Protein AF-A0A1C8EI19-F1 (afdb_monomer_lite)

pLDDT: mean 89.77, std 12.38, range [52.09, 98.44]

Secondary structure (DSSP, 8-state):
-HHHHHHHHHHHHHHHHHHHHTTTTTT-SSPPPTTGGGTT---------SS--EESTT--EE--GGGHHHHHHHHHHHHHHHHHH-HHHHHHHHHHHHHHHHHHHHHHHHHHHHHHHHHHS--S-TTS---

Organism: NCBI:txid996

Structure (mmCIF, N/CA/C/O backbone):
data_AF-A0A1C8EI19-F1
#
_entry.id   AF-A0A1C8EI19-F1
#
loop_
_atom_site.group_PDB
_atom_site.id
_atom_site.type_symbol
_atom_site.label_atom_id
_atom_site.label_alt_id
_atom_site.label_comp_id
_atom_site.label_asym_id
_atom_site.label_entity_id
_atom_site.label_seq_id
_atom_site.pdbx_PDB_ins_code
_atom_site.Cartn_x
_atom_site.Cartn_y
_atom_site.Cartn_z
_atom_site.occupancy
_atom_site.B_iso_or_equiv
_atom_site.auth_seq_id
_atom_site.auth_comp_id
_atom_sit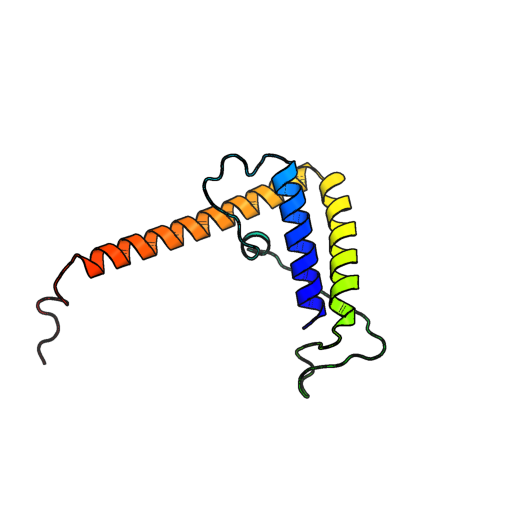e.auth_asym_id
_atom_site.auth_atom_id
_atom_site.pdbx_PDB_model_num
ATOM 1 N N . GLY A 1 1 ? 9.934 -9.132 -7.045 1.00 94.31 1 GLY A N 1
ATOM 2 C CA . GLY A 1 1 ? 11.183 -8.455 -7.453 1.00 94.31 1 GLY A CA 1
ATOM 3 C C . GLY A 1 1 ? 11.165 -7.007 -7.032 1.00 94.31 1 GLY A C 1
ATOM 4 O O . GLY A 1 1 ? 10.268 -6.611 -6.294 1.00 94.31 1 GLY A O 1
ATOM 5 N N . THR A 1 2 ? 12.130 -6.230 -7.502 1.00 97.25 2 THR A N 1
ATOM 6 C CA . THR A 1 2 ? 12.322 -4.814 -7.145 1.00 97.25 2 THR A CA 1
ATOM 7 C C . THR A 1 2 ? 11.106 -3.932 -7.453 1.00 97.25 2 THR A C 1
ATOM 9 O O . THR A 1 2 ? 10.716 -3.121 -6.621 1.00 97.25 2 THR A O 1
ATOM 12 N N . HIS A 1 3 ? 10.402 -4.171 -8.562 1.00 96.75 3 HIS A N 1
ATOM 13 C CA . HIS A 1 3 ? 9.118 -3.521 -8.881 1.00 96.75 3 HIS A CA 1
ATOM 14 C C . HIS A 1 3 ? 8.049 -3.727 -7.789 1.00 96.75 3 HIS A C 1
ATOM 16 O O . HIS A 1 3 ? 7.426 -2.771 -7.338 1.00 96.75 3 HIS A O 1
ATOM 22 N N . LEU A 1 4 ? 7.874 -4.960 -7.298 1.00 97.00 4 LEU A N 1
ATOM 23 C CA . LEU A 1 4 ? 6.932 -5.259 -6.212 1.00 97.00 4 LEU A CA 1
ATOM 24 C C . LEU A 1 4 ? 7.344 -4.573 -4.902 1.00 97.00 4 LEU A C 1
ATOM 26 O O . LEU A 1 4 ? 6.484 -4.124 -4.148 1.00 97.00 4 LEU A O 1
ATOM 30 N N . GLN A 1 5 ? 8.647 -4.488 -4.623 1.00 97.25 5 GLN A N 1
ATOM 31 C CA . GLN A 1 5 ? 9.162 -3.765 -3.460 1.00 97.25 5 GLN A CA 1
ATOM 32 C C . GLN A 1 5 ? 8.847 -2.267 -3.553 1.00 97.25 5 GLN A C 1
ATOM 34 O O . GLN A 1 5 ? 8.339 -1.709 -2.583 1.00 97.25 5 GLN A O 1
ATOM 39 N N . GLY A 1 6 ? 9.094 -1.645 -4.710 1.00 97.88 6 GLY A N 1
ATOM 40 C CA . GLY A 1 6 ? 8.768 -0.238 -4.958 1.00 97.88 6 GLY A CA 1
ATOM 41 C C . GLY A 1 6 ? 7.277 0.040 -4.784 1.00 97.88 6 GLY A C 1
ATOM 42 O O . GLY A 1 6 ? 6.904 0.926 -4.020 1.00 97.88 6 GLY A O 1
ATOM 43 N N . PHE A 1 7 ? 6.419 -0.791 -5.383 1.00 98.31 7 PHE A N 1
ATOM 44 C CA . PHE A 1 7 ? 4.966 -0.682 -5.234 1.00 98.31 7 PHE A CA 1
ATOM 45 C C . PHE A 1 7 ? 4.527 -0.769 -3.769 1.00 98.31 7 PHE A C 1
ATOM 47 O O . PHE A 1 7 ? 3.807 0.095 -3.275 1.00 98.31 7 PHE A O 1
ATOM 54 N N . ARG A 1 8 ? 5.001 -1.793 -3.047 1.00 97.06 8 ARG A N 1
ATOM 55 C CA . ARG A 1 8 ? 4.678 -1.988 -1.629 1.00 97.06 8 ARG A CA 1
ATOM 56 C C . ARG A 1 8 ? 5.107 -0.797 -0.776 1.00 97.06 8 ARG A C 1
ATOM 58 O O . ARG A 1 8 ? 4.382 -0.443 0.151 1.00 97.06 8 ARG A O 1
ATOM 65 N N . MET A 1 9 ? 6.270 -0.217 -1.067 1.00 97.31 9 MET A N 1
ATOM 66 C CA . MET A 1 9 ? 6.811 0.932 -0.344 1.00 97.31 9 MET A CA 1
ATOM 67 C C . MET A 1 9 ? 5.973 2.189 -0.582 1.00 97.31 9 MET A C 1
ATOM 69 O O . MET A 1 9 ? 5.528 2.795 0.393 1.00 97.31 9 MET A O 1
ATOM 73 N N . GLY A 1 10 ? 5.717 2.531 -1.850 1.00 97.75 10 GLY A N 1
ATOM 74 C CA . GLY A 1 10 ? 4.908 3.691 -2.232 1.00 97.75 10 GLY A CA 1
ATOM 75 C C . GLY A 1 10 ? 3.502 3.618 -1.643 1.00 97.75 10 GLY A C 1
ATOM 76 O O . GLY A 1 10 ? 3.101 4.506 -0.898 1.00 97.75 10 GLY A O 1
ATOM 77 N N . LEU A 1 11 ? 2.812 2.493 -1.859 1.00 97.75 11 LEU A N 1
ATOM 78 C CA . LEU A 1 11 ? 1.469 2.241 -1.333 1.00 97.75 11 LEU A CA 1
ATOM 79 C C . LEU A 1 11 ? 1.398 2.424 0.190 1.00 97.75 11 LEU A C 1
ATOM 81 O O . LEU A 1 11 ? 0.569 3.179 0.694 1.00 97.75 11 LEU A O 1
ATOM 85 N N . THR A 1 12 ? 2.276 1.732 0.925 1.00 96.00 12 THR A N 1
ATOM 86 C CA . THR A 1 12 ? 2.243 1.738 2.397 1.00 96.00 12 THR A CA 1
ATOM 87 C C . THR A 1 12 ? 2.527 3.134 2.944 1.00 96.00 12 THR A C 1
ATOM 89 O O . THR A 1 12 ? 1.852 3.579 3.867 1.00 96.00 12 THR A O 1
ATOM 92 N N . ARG A 1 13 ? 3.523 3.837 2.387 1.00 96.31 13 ARG A N 1
ATOM 93 C CA . ARG A 1 13 ? 3.915 5.167 2.864 1.00 96.31 13 ARG A CA 1
ATOM 94 C C . ARG A 1 13 ? 2.811 6.194 2.625 1.00 96.31 13 ARG A C 1
ATOM 96 O O . ARG A 1 13 ? 2.508 6.953 3.541 1.00 96.31 13 ARG A O 1
ATOM 103 N N . THR A 1 14 ? 2.217 6.202 1.435 1.00 97.38 14 THR A N 1
ATOM 104 C CA . THR A 1 14 ? 1.182 7.176 1.072 1.00 97.38 14 THR A CA 1
ATOM 105 C C . THR A 1 14 ? -0.105 6.946 1.854 1.00 97.38 14 THR A C 1
ATOM 107 O O . THR A 1 14 ? -0.606 7.882 2.474 1.00 97.38 14 THR A O 1
ATOM 110 N N . LEU A 1 15 ? -0.595 5.702 1.935 1.00 96.25 15 LEU A N 1
ATOM 111 C CA . LEU A 1 15 ? -1.798 5.407 2.722 1.00 96.25 15 LEU A CA 1
ATOM 112 C C . LEU A 1 15 ? -1.600 5.690 4.209 1.00 96.25 15 LEU A C 1
ATOM 114 O O . LEU A 1 15 ? -2.507 6.218 4.847 1.00 96.25 15 LEU A O 1
ATOM 118 N N . LYS A 1 16 ? -0.424 5.370 4.765 1.00 94.69 16 LYS A N 1
ATOM 119 C CA . LYS A 1 16 ? -0.120 5.686 6.162 1.00 94.69 16 LYS A CA 1
ATOM 120 C C . LYS A 1 16 ? -0.121 7.195 6.402 1.00 94.69 16 LYS A C 1
ATOM 122 O O . LYS A 1 16 ? -0.808 7.645 7.309 1.00 94.69 16 LYS A O 1
ATOM 127 N N . LYS A 1 17 ? 0.577 7.966 5.557 1.00 95.12 17 LYS A N 1
ATOM 128 C CA . LYS A 1 17 ? 0.607 9.436 5.635 1.00 95.12 17 LYS A CA 1
ATOM 129 C C . LYS A 1 17 ? -0.808 10.020 5.608 1.00 95.12 17 LYS A C 1
ATOM 131 O O . LYS A 1 17 ? -1.129 10.856 6.446 1.00 95.12 17 LYS A O 1
ATOM 136 N N . TYR A 1 18 ? -1.649 9.560 4.682 1.00 95.19 18 TYR A N 1
ATOM 137 C CA . TYR A 1 18 ? -3.036 10.010 4.580 1.00 95.19 18 TYR A CA 1
ATOM 138 C C . TYR A 1 18 ? -3.855 9.639 5.826 1.00 95.19 18 TYR A C 1
ATOM 140 O O . TYR A 1 18 ? -4.557 10.476 6.388 1.00 95.19 18 TYR A O 1
ATOM 148 N N . ALA A 1 19 ? -3.742 8.392 6.292 1.00 93.62 19 ALA A N 1
ATOM 149 C CA . ALA A 1 19 ? -4.471 7.916 7.461 1.00 93.62 19 ALA A CA 1
ATOM 150 C C . ALA A 1 19 ? -4.087 8.688 8.736 1.00 93.62 19 ALA A C 1
ATOM 152 O O . ALA A 1 19 ? -4.983 9.114 9.466 1.00 93.62 19 ALA A O 1
ATOM 153 N N . ASP A 1 20 ? -2.791 8.932 8.956 1.00 92.12 20 ASP A N 1
ATOM 154 C CA . ASP A 1 20 ? -2.282 9.747 10.065 1.00 92.12 20 ASP A CA 1
ATOM 155 C C . ASP A 1 20 ? -2.820 11.191 9.975 1.00 92.12 20 ASP A C 1
ATOM 157 O O . ASP A 1 20 ? -3.363 11.715 10.946 1.00 92.12 20 ASP A O 1
ATOM 161 N N . ALA A 1 21 ? -2.753 11.821 8.795 1.00 92.81 21 ALA A N 1
ATOM 162 C CA . ALA A 1 21 ? -3.227 13.195 8.589 1.00 92.81 21 ALA A CA 1
ATOM 163 C C . ALA A 1 21 ? -4.751 13.352 8.747 1.00 92.81 21 ALA A C 1
ATOM 165 O O . ALA A 1 21 ? -5.232 14.415 9.134 1.00 92.81 21 ALA A O 1
ATOM 166 N N . SER A 1 22 ? -5.520 12.298 8.462 1.00 89.94 22 SER A N 1
ATOM 167 C CA . SER A 1 22 ? -6.984 12.311 8.560 1.00 89.94 22 SER A CA 1
ATOM 168 C C . SER A 1 22 ? -7.529 12.238 9.996 1.00 89.94 22 SER A C 1
ATOM 170 O O . SER A 1 22 ? -8.736 12.386 10.191 1.00 89.94 22 SER A O 1
ATOM 172 N N . GLY A 1 23 ? -6.688 11.934 10.996 1.00 90.12 23 GLY A N 1
ATOM 173 C CA . GLY A 1 23 ? -7.105 11.696 12.389 1.00 90.12 23 GLY A CA 1
ATOM 174 C C . GLY A 1 23 ? -7.945 10.423 12.595 1.00 90.12 23 GLY A C 1
ATOM 175 O O . GLY A 1 23 ? -8.408 10.127 13.698 1.00 90.12 23 GLY A O 1
ATOM 176 N N . LEU A 1 24 ? -8.156 9.618 11.545 1.00 86.88 24 LEU A N 1
ATOM 177 C CA . LEU A 1 24 ? -8.943 8.380 11.623 1.00 86.88 24 LEU A CA 1
ATOM 178 C C . LEU A 1 24 ? -8.272 7.309 12.494 1.00 86.88 24 LEU A C 1
ATOM 180 O O . LEU A 1 24 ? -8.945 6.382 12.953 1.00 86.88 24 LEU A O 1
ATOM 184 N N . LEU A 1 25 ? -6.964 7.433 12.729 1.00 88.00 25 LEU A N 1
ATOM 185 C CA . LEU A 1 25 ? -6.179 6.481 13.509 1.00 88.00 25 LEU A CA 1
ATOM 186 C C . LEU A 1 25 ? -6.109 6.817 15.005 1.00 88.00 25 LEU A C 1
ATOM 188 O O . LEU A 1 25 ? -5.763 5.939 15.791 1.00 88.00 25 LEU A O 1
ATOM 192 N N . ASP A 1 26 ? -6.509 8.020 15.424 1.00 87.94 26 ASP A N 1
ATOM 193 C CA . ASP A 1 26 ? -6.304 8.534 16.791 1.00 87.94 26 ASP A CA 1
ATOM 194 C C . ASP A 1 26 ? -6.947 7.670 17.885 1.00 87.94 26 ASP A C 1
ATOM 196 O O . ASP A 1 26 ? -6.505 7.632 19.033 1.00 87.94 26 ASP A O 1
ATOM 200 N N . LYS A 1 27 ? -8.021 6.953 17.539 1.00 82.94 27 LYS A N 1
ATOM 201 C CA . LYS A 1 27 ? -8.750 6.082 18.473 1.00 82.94 27 LYS A CA 1
ATOM 202 C C . LYS A 1 27 ? -8.134 4.688 18.606 1.00 82.94 27 LYS A C 1
ATOM 204 O O . LYS A 1 27 ? -8.578 3.907 19.454 1.00 82.94 27 LYS A O 1
ATOM 209 N N . LEU A 1 28 ? -7.149 4.340 17.779 1.00 87.31 28 LEU A N 1
ATOM 210 C CA . LEU A 1 28 ? -6.514 3.028 17.801 1.00 87.31 28 LEU A CA 1
ATOM 211 C C . LEU A 1 28 ? -5.418 2.989 18.858 1.00 87.31 28 LEU A C 1
ATOM 213 O O . LEU A 1 28 ? -4.503 3.800 18.882 1.00 87.31 28 LEU A O 1
ATOM 217 N N . LYS A 1 29 ? -5.491 1.983 19.731 1.00 87.19 29 LYS A N 1
ATOM 218 C CA . LYS A 1 29 ? -4.507 1.761 20.804 1.00 87.19 29 LYS A CA 1
ATOM 219 C C . LYS A 1 29 ? -3.353 0.851 20.377 1.00 87.19 29 LYS A C 1
ATOM 221 O O . LYS A 1 29 ? -2.687 0.261 21.223 1.00 87.19 29 LYS A O 1
ATOM 226 N N . PHE A 1 30 ? -3.183 0.642 19.078 1.00 86.75 30 PHE A N 1
ATOM 227 C CA . PHE A 1 30 ? -2.221 -0.301 18.531 1.00 86.75 30 PHE A CA 1
ATOM 228 C C . PHE A 1 30 ? -1.735 0.155 17.161 1.00 86.75 30 PHE A C 1
ATOM 230 O O . PHE A 1 30 ? -2.424 0.877 16.445 1.00 86.75 30 PHE A O 1
ATOM 237 N N . GLU A 1 31 ? -0.554 -0.322 16.783 1.00 87.06 31 GLU A N 1
ATOM 238 C CA . GLU A 1 31 ? 0.060 0.041 15.512 1.00 87.06 31 GLU A CA 1
ATOM 239 C C . GLU A 1 31 ? -0.534 -0.736 14.334 1.00 87.06 31 GLU A C 1
ATOM 241 O O . GLU A 1 31 ? -0.777 -1.953 14.414 1.00 87.06 31 GLU A O 1
ATOM 246 N N . ILE A 1 32 ? -0.691 -0.026 13.217 1.00 91.06 32 ILE A N 1
ATOM 247 C CA . ILE A 1 32 ? -1.015 -0.584 11.905 1.00 91.06 32 ILE A CA 1
ATOM 248 C C . ILE A 1 32 ? 0.285 -1.017 11.215 1.00 91.06 32 ILE A C 1
ATOM 250 O O . ILE A 1 32 ? 1.257 -0.265 11.146 1.00 91.06 32 ILE A O 1
ATOM 254 N N . SER A 1 33 ? 0.300 -2.248 10.709 1.00 92.31 33 SER A N 1
ATOM 255 C CA . SER A 1 33 ? 1.406 -2.833 9.951 1.00 92.31 33 SER A CA 1
ATOM 256 C C . SER A 1 33 ? 1.268 -2.519 8.462 1.00 92.31 33 SER A C 1
ATOM 258 O O . SER A 1 33 ? 0.163 -2.382 7.946 1.00 92.31 33 SER A O 1
ATOM 260 N N . GLY A 1 34 ? 2.388 -2.521 7.733 1.00 90.44 34 GLY A N 1
ATOM 261 C CA . GLY A 1 34 ? 2.392 -2.457 6.267 1.00 90.44 34 GLY A CA 1
ATOM 262 C C . GLY A 1 34 ? 1.581 -3.570 5.588 1.00 90.44 34 GLY A C 1
ATOM 263 O O . GLY A 1 34 ? 1.136 -3.399 4.457 1.00 90.44 34 GLY A O 1
ATOM 264 N N . ASP A 1 35 ? 1.375 -4.701 6.265 1.00 93.81 35 ASP A N 1
ATOM 265 C CA . ASP A 1 35 ? 0.517 -5.782 5.766 1.00 93.81 35 ASP A CA 1
ATOM 266 C C . ASP A 1 35 ? -0.974 -5.444 5.841 1.00 93.81 35 ASP A C 1
ATOM 268 O O . ASP A 1 35 ? -1.726 -5.866 4.968 1.00 93.81 35 ASP A O 1
ATOM 272 N N . ASP A 1 36 ? -1.395 -4.637 6.820 1.00 95.62 36 ASP A N 1
ATOM 273 C CA . ASP A 1 36 ? -2.803 -4.256 6.979 1.00 95.62 36 ASP A CA 1
ATOM 274 C C . ASP A 1 36 ? -3.259 -3.367 5.806 1.00 95.62 36 ASP A C 1
ATOM 276 O O . ASP A 1 36 ? -4.382 -3.491 5.330 1.00 95.62 36 ASP A O 1
ATOM 280 N N . PHE A 1 37 ? -2.356 -2.537 5.268 1.00 94.88 37 PHE A N 1
ATOM 281 C CA . PHE A 1 37 ? -2.596 -1.717 4.069 1.00 94.88 37 PHE A CA 1
ATOM 282 C C . PHE A 1 37 ? -2.753 -2.530 2.777 1.00 94.88 37 PHE A C 1
ATOM 284 O O . PHE A 1 37 ? -3.145 -1.986 1.747 1.00 94.88 37 PHE A O 1
ATOM 291 N N . ARG A 1 38 ? -2.400 -3.818 2.803 1.00 95.50 38 ARG A N 1
ATOM 292 C CA . ARG A 1 38 ? -2.432 -4.713 1.639 1.00 95.50 38 ARG A CA 1
ATOM 293 C C . ARG A 1 38 ? -3.476 -5.817 1.774 1.00 95.50 38 ARG A C 1
ATOM 295 O O . ARG A 1 38 ? -3.627 -6.611 0.848 1.00 95.50 38 ARG A O 1
ATOM 302 N N . GLU A 1 39 ? -4.170 -5.894 2.907 1.00 96.44 39 GLU A N 1
ATOM 303 C CA . GLU A 1 39 ? -5.224 -6.880 3.134 1.00 96.44 39 GLU A CA 1
ATOM 304 C C . GLU A 1 39 ? -6.351 -6.681 2.112 1.00 96.44 39 GLU A C 1
ATOM 306 O O . GLU A 1 39 ? -6.852 -5.572 1.935 1.00 96.44 39 GLU A O 1
ATOM 311 N N . GLY A 1 40 ? -6.717 -7.751 1.403 1.00 94.44 40 GLY A N 1
ATOM 312 C CA . GLY A 1 40 ? -7.771 -7.718 0.386 1.00 94.44 40 GLY A CA 1
ATOM 313 C C . GLY A 1 40 ? -7.424 -6.951 -0.897 1.00 94.44 40 GLY A C 1
ATOM 314 O O . GLY A 1 40 ? -8.275 -6.838 -1.777 1.00 94.44 40 GLY A O 1
ATOM 315 N N . LEU A 1 41 ? -6.195 -6.441 -1.041 1.00 96.44 41 LEU A N 1
ATOM 316 C CA . LEU A 1 41 ? -5.784 -5.694 -2.227 1.00 96.44 41 LEU A CA 1
ATOM 317 C C . LEU A 1 41 ? -5.444 -6.635 -3.387 1.00 96.44 41 LEU A C 1
ATOM 319 O O . LEU A 1 41 ? -4.542 -7.467 -3.292 1.00 96.44 41 LEU A O 1
ATOM 323 N N . THR A 1 42 ? -6.100 -6.418 -4.524 1.00 97.12 42 THR A N 1
ATOM 324 C CA . THR A 1 42 ? -5.703 -6.998 -5.811 1.00 97.12 42 THR A CA 1
ATOM 325 C C . THR A 1 42 ? -5.061 -5.912 -6.661 1.00 97.12 42 THR A C 1
ATOM 327 O O . THR A 1 42 ? -5.656 -4.859 -6.872 1.00 97.12 42 THR A O 1
ATOM 330 N N . ALA A 1 43 ? -3.843 -6.154 -7.144 1.00 95.50 43 ALA A N 1
ATOM 331 C CA . ALA A 1 43 ? -3.105 -5.195 -7.958 1.00 95.50 43 ALA A CA 1
ATOM 332 C C . ALA A 1 43 ? -2.336 -5.901 -9.077 1.00 95.50 43 ALA A C 1
ATOM 334 O O . ALA A 1 43 ? -1.782 -6.984 -8.882 1.00 95.50 43 ALA A O 1
ATOM 335 N N . ILE A 1 44 ? -2.267 -5.247 -10.235 1.00 97.06 44 ILE A N 1
ATOM 336 C CA . ILE A 1 44 ? -1.452 -5.666 -11.376 1.00 97.06 44 ILE A CA 1
ATOM 337 C C . ILE A 1 44 ? -0.340 -4.635 -11.543 1.00 97.06 44 ILE A C 1
ATOM 339 O O . ILE A 1 44 ? -0.606 -3.443 -11.671 1.00 97.06 44 ILE A O 1
ATOM 343 N N . ILE A 1 45 ? 0.911 -5.095 -11.535 1.00 96.00 45 ILE A N 1
ATOM 344 C CA . ILE A 1 45 ? 2.093 -4.237 -11.652 1.00 96.00 45 ILE A CA 1
ATOM 345 C C . ILE A 1 45 ? 2.821 -4.625 -12.935 1.00 96.00 45 ILE A C 1
ATOM 347 O O . ILE A 1 45 ? 3.425 -5.694 -13.010 1.00 96.00 45 ILE A O 1
ATOM 351 N N . SER A 1 46 ? 2.770 -3.747 -13.932 1.00 95.88 46 SER A N 1
ATOM 352 C CA . SER A 1 46 ? 3.497 -3.890 -15.193 1.00 95.88 46 SER A CA 1
ATOM 353 C C . SER A 1 46 ? 4.554 -2.797 -15.281 1.00 95.88 46 SER A C 1
ATOM 355 O O . SER A 1 46 ? 4.239 -1.617 -15.150 1.00 95.88 46 SER A O 1
ATOM 357 N N . VAL A 1 47 ? 5.813 -3.188 -15.479 1.00 95.25 47 VAL A N 1
ATOM 358 C CA . VAL A 1 47 ? 6.937 -2.261 -15.646 1.00 95.25 47 VAL A CA 1
ATOM 359 C C . VAL A 1 47 ? 7.660 -2.564 -16.949 1.00 95.25 47 VAL A C 1
ATOM 361 O O . VAL A 1 47 ? 7.852 -3.725 -17.307 1.00 95.25 47 VAL A O 1
ATOM 364 N N . LYS A 1 48 ? 8.083 -1.513 -17.649 1.00 95.69 48 LYS A N 1
ATOM 365 C CA . LYS A 1 48 ? 8.974 -1.619 -18.806 1.00 95.69 48 LYS A CA 1
ATOM 366 C C . LYS A 1 48 ? 10.368 -1.189 -18.364 1.00 95.69 48 LYS A C 1
ATOM 368 O O . LYS A 1 48 ? 10.538 -0.078 -17.877 1.00 95.69 48 LYS A O 1
ATOM 373 N N . VAL A 1 49 ? 11.341 -2.082 -18.507 1.00 95.25 49 VAL A N 1
ATOM 374 C CA . VAL A 1 49 ? 12.740 -1.869 -18.112 1.00 95.25 49 VAL A CA 1
ATOM 375 C C . VAL A 1 49 ? 13.600 -2.180 -19.329 1.00 95.25 49 VAL A C 1
ATOM 377 O O . VAL A 1 49 ? 13.395 -3.225 -19.942 1.00 95.25 49 VAL A O 1
ATOM 380 N N . ALA A 1 50 ? 14.511 -1.274 -19.693 1.00 92.50 50 ALA A N 1
ATOM 381 C CA . ALA A 1 50 ? 15.321 -1.406 -20.907 1.00 92.50 50 ALA A CA 1
ATOM 382 C C . ALA A 1 50 ? 16.226 -2.649 -20.863 1.00 92.50 50 ALA A C 1
ATOM 384 O O . ALA A 1 50 ? 16.207 -3.458 -21.785 1.00 92.50 50 ALA A O 1
ATOM 385 N N . GLU A 1 51 ? 16.945 -2.838 -19.755 1.00 93.75 51 GLU A N 1
ATOM 386 C CA . GLU A 1 51 ? 17.838 -3.980 -19.535 1.00 93.75 51 GLU A CA 1
ATOM 387 C C . GLU A 1 51 ? 17.410 -4.754 -18.276 1.00 93.75 51 GLU A C 1
ATOM 389 O O . GLU A 1 51 ? 17.937 -4.531 -17.180 1.00 93.75 51 GLU A O 1
ATOM 394 N N . PRO A 1 52 ? 16.393 -5.630 -18.373 1.00 93.69 52 PRO A N 1
ATOM 395 C CA . PRO A 1 52 ? 15.853 -6.303 -17.205 1.00 93.69 52 PRO A CA 1
ATOM 396 C C . PRO A 1 52 ? 16.788 -7.421 -16.725 1.00 93.69 52 PRO A C 1
ATOM 398 O O . PRO A 1 52 ? 17.095 -8.372 -17.444 1.00 93.69 52 PRO A O 1
ATOM 401 N N . GLN A 1 53 ? 17.184 -7.334 -15.463 1.00 94.44 53 GLN A N 1
ATOM 402 C CA . GLN A 1 53 ? 17.962 -8.323 -14.734 1.00 94.44 53 GLN A CA 1
ATOM 403 C C . GLN A 1 53 ? 17.018 -9.156 -13.868 1.00 94.44 53 GLN A C 1
ATOM 405 O O . GLN A 1 53 ? 16.238 -8.608 -13.087 1.00 94.44 53 GLN A O 1
ATOM 410 N N . PHE A 1 54 ? 17.092 -10.481 -13.969 1.00 94.62 54 PHE A N 1
ATOM 411 C CA . PHE A 1 54 ? 16.267 -11.387 -13.171 1.00 94.62 54 PHE A CA 1
ATOM 412 C C . PHE A 1 54 ? 17.119 -12.325 -12.322 1.00 94.62 54 PHE A C 1
ATOM 414 O O . PHE A 1 54 ? 18.167 -12.799 -12.753 1.00 94.62 54 PHE A O 1
ATOM 421 N N . GLU A 1 55 ? 16.632 -12.631 -11.122 1.00 90.75 55 GLU A N 1
ATOM 422 C CA . GLU A 1 55 ? 17.160 -13.723 -10.313 1.00 90.75 55 GLU A CA 1
ATOM 423 C C . GLU A 1 55 ? 16.665 -15.059 -10.891 1.00 90.75 55 GLU A C 1
ATOM 425 O O . GLU A 1 55 ? 15.462 -15.336 -10.907 1.00 90.75 55 GLU A O 1
ATOM 430 N N . GLY A 1 56 ? 17.602 -15.888 -11.355 1.00 84.50 56 GLY A N 1
ATOM 431 C CA . GLY A 1 56 ? 17.328 -17.215 -11.906 1.00 84.50 56 GLY A CA 1
ATOM 432 C C . GLY A 1 56 ? 16.766 -17.218 -13.334 1.00 84.50 56 GLY A C 1
ATOM 433 O O . GLY A 1 56 ? 16.280 -16.220 -13.866 1.00 84.50 56 GLY A O 1
ATOM 434 N N . GLN A 1 57 ? 16.814 -18.393 -13.963 1.00 80.31 57 GLN A N 1
ATOM 435 C CA . GLN A 1 57 ? 16.431 -18.579 -15.367 1.00 80.31 57 GLN A CA 1
ATOM 436 C C . GLN A 1 57 ? 14.926 -18.400 -15.620 1.00 80.31 57 GLN A C 1
ATOM 438 O O . GLN A 1 57 ? 14.519 -17.969 -16.696 1.00 80.31 57 GLN A O 1
ATOM 443 N N . THR A 1 58 ? 14.082 -18.697 -14.629 1.00 86.31 58 THR A N 1
ATOM 444 C CA . THR A 1 58 ? 12.615 -18.618 -14.742 1.00 86.31 58 THR A CA 1
ATOM 445 C C . THR A 1 58 ? 12.077 -17.184 -14.721 1.00 86.31 58 THR A C 1
ATOM 447 O O . THR A 1 58 ? 10.866 -16.995 -14.798 1.00 86.31 58 THR A O 1
ATOM 450 N N . LYS A 1 59 ? 12.948 -16.168 -14.607 1.00 87.75 59 LYS A N 1
ATOM 451 C CA . LYS A 1 59 ? 12.604 -14.735 -14.628 1.00 87.75 59 LYS A CA 1
ATOM 452 C C . LYS A 1 59 ? 11.512 -14.327 -13.624 1.00 87.75 59 LYS A C 1
ATOM 454 O O . LYS A 1 59 ? 10.764 -13.379 -13.844 1.00 87.75 59 LYS A O 1
ATOM 459 N N . THR A 1 60 ? 11.425 -15.015 -12.487 1.00 87.88 60 THR A N 1
ATOM 460 C CA . THR A 1 60 ? 10.352 -14.814 -11.493 1.00 87.88 60 THR A CA 1
ATOM 461 C C . THR A 1 60 ? 10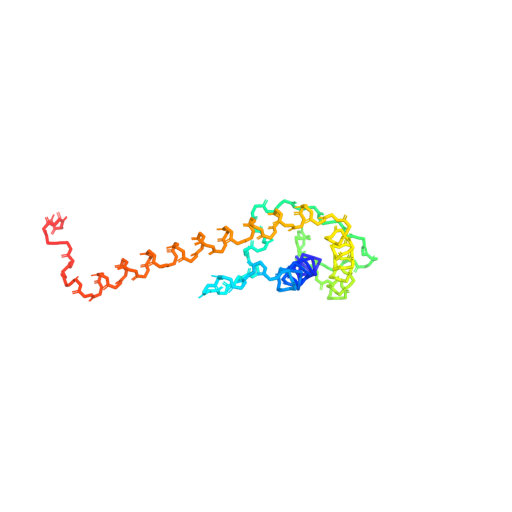.557 -13.573 -10.628 1.00 87.88 60 THR A C 1
ATOM 463 O O . THR A 1 60 ? 9.599 -13.015 -10.087 1.00 87.88 60 THR A O 1
ATOM 466 N N . LYS A 1 61 ? 11.800 -13.106 -10.476 1.00 93.00 61 LYS A N 1
ATOM 467 C CA . LYS A 1 61 ? 12.129 -11.984 -9.597 1.00 93.00 61 LYS A CA 1
ATOM 468 C C . LYS A 1 61 ? 13.065 -11.003 -10.291 1.00 93.00 61 LYS A C 1
ATOM 470 O O . LYS A 1 61 ? 14.242 -11.272 -10.466 1.00 93.00 61 LYS A O 1
ATOM 475 N N . LEU A 1 62 ? 12.524 -9.840 -10.653 1.00 95.25 62 LEU A N 1
ATOM 476 C CA . LEU A 1 62 ? 13.316 -8.707 -11.145 1.00 95.25 62 LEU A CA 1
ATOM 477 C C . LEU A 1 62 ? 14.310 -8.231 -10.071 1.00 95.25 62 LEU A C 1
ATOM 479 O O . LEU A 1 62 ? 13.895 -8.039 -8.920 1.00 95.25 62 LEU A O 1
ATOM 483 N N . GLY A 1 63 ? 15.566 -8.032 -10.468 1.00 95.25 63 GLY A N 1
ATOM 484 C CA . GLY A 1 63 ? 16.708 -7.659 -9.631 1.00 95.25 63 GLY A CA 1
ATOM 485 C C . GLY A 1 63 ? 17.240 -6.233 -9.842 1.00 95.25 63 GLY A C 1
ATOM 486 O O . GLY A 1 63 ? 18.021 -5.777 -9.012 1.00 95.25 63 GLY A O 1
ATOM 487 N N . ASN A 1 64 ? 16.791 -5.511 -10.880 1.00 95.69 64 ASN A N 1
ATOM 488 C CA . ASN A 1 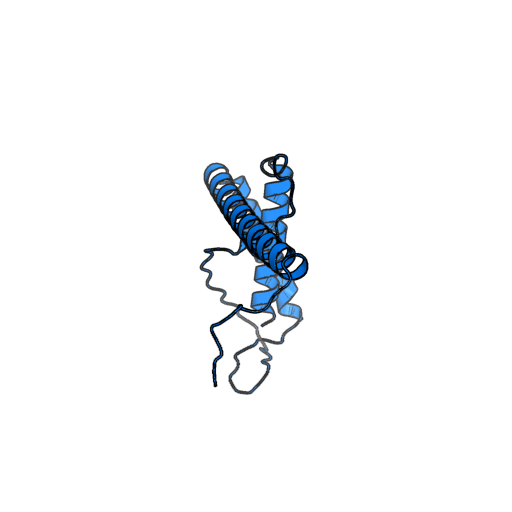64 ? 17.145 -4.104 -11.138 1.00 95.69 64 ASN A CA 1
ATOM 489 C C . ASN A 1 64 ? 16.829 -3.215 -9.924 1.00 95.69 64 ASN A C 1
ATOM 491 O O . ASN A 1 64 ? 15.657 -2.907 -9.670 1.00 95.69 64 ASN A O 1
ATOM 495 N N . ARG A 1 65 ? 17.842 -2.822 -9.141 1.00 94.38 65 ARG A N 1
ATOM 496 C CA . ARG A 1 65 ? 17.666 -2.040 -7.899 1.00 94.38 65 ARG A CA 1
ATOM 497 C C . ARG A 1 65 ? 17.121 -0.642 -8.178 1.00 94.38 65 ARG A C 1
ATOM 499 O O . ARG A 1 65 ? 16.304 -0.136 -7.413 1.00 94.38 65 ARG A O 1
ATOM 506 N N . GLU A 1 66 ? 17.517 -0.065 -9.302 1.00 95.19 66 GLU A N 1
ATOM 507 C CA . GLU A 1 66 ? 17.077 1.224 -9.817 1.00 95.19 66 GLU A CA 1
ATOM 508 C C . GLU A 1 66 ? 15.572 1.281 -10.100 1.00 95.19 66 GLU A C 1
ATOM 510 O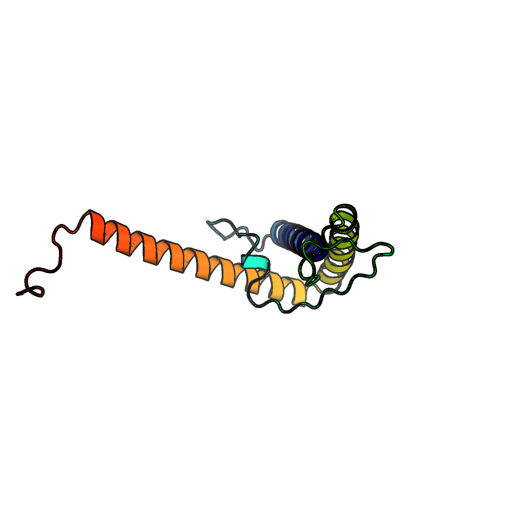 O . GLU A 1 66 ? 15.012 2.366 -10.126 1.00 95.19 66 GLU A O 1
ATOM 515 N N . VAL A 1 67 ? 14.886 0.139 -10.232 1.00 97.12 67 VAL A N 1
ATOM 516 C CA . VAL A 1 67 ? 13.430 0.091 -10.462 1.00 97.12 67 VAL A CA 1
ATOM 517 C C . VAL A 1 67 ? 12.625 0.404 -9.196 1.00 97.12 67 VAL A C 1
ATOM 519 O O . VAL A 1 67 ? 11.480 0.841 -9.296 1.00 97.12 67 VAL A O 1
ATOM 522 N N . VAL A 1 68 ? 13.191 0.221 -7.995 1.00 97.88 68 VAL A N 1
ATOM 523 C CA . VAL A 1 68 ? 12.450 0.432 -6.736 1.00 97.88 68 VAL A CA 1
ATOM 524 C C . VAL A 1 68 ? 11.979 1.883 -6.604 1.00 97.88 68 VAL A C 1
ATOM 526 O O . VAL A 1 68 ? 10.807 2.115 -6.308 1.00 97.88 68 VAL A O 1
ATOM 529 N N . SER A 1 69 ? 12.876 2.851 -6.828 1.00 97.88 69 SER A N 1
ATOM 530 C CA . SER A 1 69 ? 12.583 4.272 -6.591 1.00 97.88 69 SER A CA 1
ATOM 531 C C . SER A 1 69 ? 11.544 4.840 -7.566 1.00 97.88 69 SER A C 1
ATOM 533 O O . SER A 1 69 ? 10.553 5.379 -7.077 1.00 97.88 69 SER A O 1
ATOM 535 N N . PRO A 1 70 ? 11.672 4.679 -8.900 1.00 97.81 70 PRO A N 1
ATOM 536 C CA . PRO A 1 70 ? 10.689 5.194 -9.851 1.00 97.81 70 PRO A CA 1
ATOM 537 C C . PRO A 1 70 ? 9.299 4.594 -9.641 1.00 97.81 70 PRO A C 1
ATOM 539 O O . PRO A 1 70 ? 8.311 5.319 -9.652 1.00 97.81 70 PRO A O 1
ATOM 542 N N . VAL A 1 71 ? 9.209 3.282 -9.376 1.00 98.44 71 VAL A N 1
ATOM 543 C CA . VAL A 1 71 ? 7.916 2.641 -9.092 1.00 98.44 71 VAL A CA 1
ATOM 544 C C . VAL A 1 71 ? 7.322 3.177 -7.790 1.00 98.44 71 VAL A C 1
ATOM 546 O O . VAL A 1 71 ? 6.136 3.487 -7.747 1.00 98.44 71 VAL A O 1
ATOM 549 N N . SER A 1 72 ? 8.125 3.313 -6.730 1.00 98.44 72 SER A N 1
ATOM 550 C CA . SER A 1 72 ? 7.640 3.858 -5.458 1.00 98.44 72 SER A CA 1
ATOM 551 C C . SER A 1 72 ? 7.178 5.310 -5.581 1.00 98.44 72 SER A C 1
ATOM 553 O O . SER A 1 72 ? 6.195 5.662 -4.937 1.00 98.44 72 SER A O 1
ATOM 555 N N . GLN A 1 73 ? 7.881 6.141 -6.354 1.00 98.38 73 GLN A N 1
ATOM 556 C CA . GLN A 1 73 ? 7.534 7.548 -6.576 1.00 98.38 73 GLN A CA 1
ATOM 557 C C . GLN A 1 73 ? 6.246 7.675 -7.388 1.00 98.38 73 GLN A C 1
ATOM 559 O O . GLN A 1 73 ? 5.319 8.329 -6.928 1.00 98.38 73 GLN A O 1
ATOM 564 N N . ALA A 1 74 ? 6.148 6.968 -8.518 1.00 98.25 74 ALA A N 1
ATOM 565 C CA . ALA A 1 74 ? 4.960 6.995 -9.369 1.00 98.25 74 ALA A CA 1
ATOM 566 C C . ALA A 1 74 ? 3.701 6.521 -8.625 1.00 98.25 74 ALA A C 1
ATOM 568 O O . ALA A 1 74 ? 2.637 7.120 -8.752 1.00 98.25 74 ALA A O 1
ATOM 569 N N . VAL A 1 75 ? 3.820 5.462 -7.814 1.00 98.31 75 VAL A N 1
ATOM 570 C CA . VAL A 1 75 ? 2.710 4.997 -6.967 1.00 98.31 75 VAL A CA 1
ATOM 571 C C . VAL A 1 75 ? 2.354 6.042 -5.917 1.00 98.31 75 VAL A C 1
ATOM 573 O O . VAL A 1 75 ? 1.174 6.267 -5.685 1.00 98.31 75 VAL A O 1
ATOM 576 N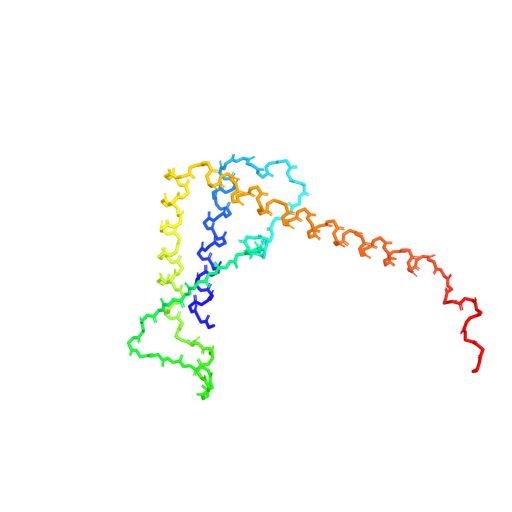 N . ALA A 1 76 ? 3.347 6.658 -5.271 1.00 98.31 76 ALA A N 1
ATOM 577 C CA . ALA A 1 76 ? 3.095 7.623 -4.210 1.00 98.31 76 ALA A CA 1
ATOM 578 C C . ALA A 1 76 ? 2.386 8.879 -4.726 1.00 98.31 76 ALA A C 1
ATOM 580 O O . ALA A 1 76 ? 1.390 9.267 -4.129 1.00 98.31 76 ALA A O 1
ATOM 581 N N . GLU A 1 77 ? 2.868 9.452 -5.830 1.00 98.12 77 GLU A N 1
ATOM 582 C CA . GLU A 1 77 ? 2.308 10.649 -6.464 1.00 98.12 77 GLU A CA 1
ATOM 583 C C . GLU A 1 77 ? 0.861 10.415 -6.908 1.00 98.12 77 GLU A C 1
ATOM 585 O O . GLU A 1 77 ? -0.049 11.093 -6.440 1.00 98.12 77 GLU A O 1
ATOM 590 N N . MET A 1 78 ? 0.623 9.381 -7.720 1.00 98.00 78 MET A N 1
ATOM 591 C CA . MET A 1 78 ? -0.717 9.102 -8.242 1.00 98.00 78 MET A CA 1
ATOM 592 C C . MET A 1 78 ? -1.714 8.732 -7.144 1.00 98.00 78 MET A C 1
ATOM 594 O O . MET A 1 78 ? -2.886 9.096 -7.219 1.00 98.00 78 MET A O 1
ATOM 598 N N . LEU A 1 79 ? -1.270 7.985 -6.129 1.00 97.81 79 LEU A N 1
ATOM 599 C CA . LEU A 1 79 ? -2.139 7.601 -5.025 1.00 97.81 79 LEU A CA 1
ATOM 600 C C . LEU A 1 79 ? -2.443 8.787 -4.106 1.00 97.81 79 LEU A C 1
ATOM 602 O O . LEU A 1 79 ? -3.560 8.876 -3.612 1.00 97.81 79 LEU A O 1
ATOM 606 N N . GLU A 1 80 ? -1.487 9.687 -3.878 1.00 97.69 80 GLU A N 1
ATOM 607 C CA . GLU A 1 80 ? -1.715 10.910 -3.102 1.00 97.69 80 GLU A CA 1
ATOM 608 C C . GLU A 1 80 ? -2.773 11.780 -3.785 1.00 97.69 80 GLU A C 1
ATOM 610 O O . GLU A 1 80 ? -3.793 12.073 -3.161 1.00 97.69 80 GLU A O 1
ATOM 615 N N . SER A 1 81 ? -2.619 12.048 -5.088 1.00 98.06 81 SER A N 1
ATOM 616 C CA . SER A 1 81 ? -3.627 12.769 -5.875 1.00 98.06 81 SER A CA 1
ATOM 617 C C . SER A 1 81 ? -4.994 12.083 -5.832 1.00 98.06 81 SER A C 1
ATOM 619 O O . SER A 1 81 ? -5.998 12.732 -5.550 1.00 98.06 81 SER A O 1
ATOM 621 N N . TYR A 1 82 ? -5.050 10.757 -6.017 1.00 98.25 82 TYR A N 1
ATOM 622 C CA . TYR A 1 82 ? -6.317 10.022 -5.960 1.00 98.25 82 TYR A CA 1
ATOM 623 C C . TYR A 1 82 ? -7.030 10.181 -4.610 1.00 98.25 82 TYR A C 1
ATOM 625 O O . TYR A 1 82 ? -8.243 10.380 -4.578 1.00 98.25 82 TYR A O 1
ATOM 633 N N . LEU A 1 83 ? -6.303 10.073 -3.493 1.00 97.19 83 LEU A N 1
ATOM 634 C CA . LEU A 1 83 ? -6.890 10.150 -2.152 1.00 97.19 83 LEU A CA 1
ATOM 635 C C . LEU A 1 83 ? -7.386 11.563 -1.809 1.00 97.19 83 LEU A C 1
ATOM 637 O O . LEU A 1 83 ? -8.368 11.697 -1.075 1.00 97.19 83 LEU A O 1
ATOM 641 N N . GLU A 1 84 ? -6.720 12.599 -2.322 1.00 95.19 84 GLU A N 1
ATOM 642 C CA . GLU A 1 84 ? -7.139 13.996 -2.167 1.00 95.19 84 GLU A CA 1
ATOM 643 C C . GLU A 1 84 ? -8.380 14.317 -3.007 1.00 95.19 84 GLU A C 1
ATOM 645 O O . GLU A 1 84 ? -9.319 14.940 -2.510 1.00 95.19 84 GLU A O 1
ATOM 650 N N . GLU A 1 85 ? -8.421 13.841 -4.253 1.00 98.00 85 GLU A N 1
ATOM 651 C CA . GLU A 1 85 ? -9.549 14.050 -5.167 1.00 98.00 85 GLU A CA 1
ATOM 652 C C . GLU A 1 85 ? -10.790 13.228 -4.777 1.00 98.00 85 GLU A C 1
ATOM 654 O O . GLU A 1 85 ? -11.919 13.642 -5.044 1.00 98.00 85 GLU A O 1
ATOM 659 N N . ASN A 1 86 ? -10.602 12.082 -4.109 1.00 97.88 86 ASN A N 1
ATOM 660 C CA . ASN A 1 86 ? -11.668 11.131 -3.775 1.00 97.88 86 ASN A CA 1
ATOM 661 C C . ASN A 1 86 ? -11.767 10.879 -2.254 1.00 97.88 86 ASN A C 1
ATOM 663 O O . ASN A 1 86 ? -11.538 9.758 -1.787 1.00 97.88 86 ASN A O 1
ATOM 667 N N . PRO A 1 87 ? -12.160 11.880 -1.439 1.00 95.25 87 PRO A N 1
ATOM 668 C CA . PRO A 1 87 ? -12.133 11.780 0.025 1.00 95.25 87 PRO A CA 1
ATOM 669 C C . PRO A 1 87 ? -13.079 10.711 0.600 1.00 95.25 87 PRO A C 1
ATOM 671 O O . PRO A 1 87 ? -12.794 10.120 1.645 1.00 95.25 87 PRO A O 1
ATOM 674 N N . ASN A 1 88 ? -14.201 10.431 -0.073 1.00 97.06 88 ASN A N 1
ATOM 675 C CA . ASN A 1 88 ? -15.128 9.375 0.347 1.00 97.06 88 ASN A CA 1
ATOM 676 C C . ASN A 1 88 ? -14.492 7.986 0.200 1.00 97.06 88 ASN A C 1
ATOM 678 O O . ASN A 1 88 ? -14.510 7.198 1.148 1.00 97.06 88 ASN A O 1
ATOM 682 N N . ASP A 1 89 ? -13.875 7.716 -0.949 1.00 97.44 89 ASP A N 1
ATOM 683 C CA . ASP A 1 89 ? -13.171 6.460 -1.210 1.00 97.44 89 ASP A CA 1
ATOM 684 C C . ASP A 1 89 ? -11.967 6.311 -0.286 1.00 97.44 89 ASP A C 1
ATOM 686 O O . ASP A 1 89 ? -11.769 5.259 0.320 1.00 97.44 89 ASP A O 1
ATOM 690 N N . ALA A 1 90 ? -11.198 7.385 -0.108 1.00 96.44 90 ALA A N 1
ATOM 691 C CA . ALA A 1 90 ? -10.049 7.407 0.781 1.00 96.44 90 ALA A CA 1
ATOM 692 C C . ALA A 1 90 ? -10.438 7.032 2.220 1.00 96.44 90 ALA A C 1
ATOM 694 O O . ALA A 1 90 ? -9.786 6.195 2.852 1.00 96.44 90 ALA A O 1
ATOM 695 N N . LYS A 1 91 ? -11.561 7.560 2.723 1.00 95.56 91 LYS A N 1
ATOM 696 C CA . LYS A 1 91 ? -12.104 7.184 4.033 1.00 95.56 91 LYS A CA 1
ATOM 697 C C . LYS A 1 91 ? -12.483 5.703 4.101 1.00 95.56 91 LYS A C 1
ATOM 699 O O . LYS A 1 91 ? -12.170 5.055 5.100 1.00 95.56 91 LYS A O 1
ATOM 704 N N . ILE A 1 92 ? -13.126 5.159 3.065 1.00 96.75 92 ILE A N 1
ATOM 705 C CA . ILE A 1 92 ? -13.495 3.734 2.992 1.00 96.75 92 ILE A CA 1
ATOM 706 C C . ILE A 1 92 ? -12.239 2.852 3.007 1.00 96.75 92 ILE A C 1
ATOM 708 O O . ILE A 1 92 ? -12.176 1.880 3.764 1.00 96.75 92 ILE A O 1
ATOM 712 N N . ILE A 1 93 ? -11.218 3.216 2.228 1.00 96.25 93 ILE A N 1
ATOM 713 C CA . ILE A 1 93 ? -9.934 2.509 2.179 1.00 96.25 93 ILE A CA 1
ATOM 714 C C . ILE A 1 93 ? -9.292 2.496 3.570 1.00 96.25 93 ILE A C 1
ATOM 716 O O . ILE A 1 93 ? -8.972 1.423 4.083 1.00 96.25 93 ILE A O 1
ATOM 720 N N . VAL A 1 94 ? -9.163 3.655 4.227 1.00 95.00 94 VAL A N 1
ATOM 721 C CA . VAL A 1 94 ? -8.576 3.735 5.575 1.00 95.00 94 VAL A CA 1
ATOM 722 C C . VAL A 1 94 ? -9.386 2.908 6.576 1.00 95.00 94 VAL A C 1
ATOM 724 O O . VAL A 1 94 ? -8.807 2.142 7.341 1.00 95.00 94 VAL A O 1
ATOM 727 N N . GLN A 1 95 ? -10.720 2.966 6.546 1.00 95.06 95 GLN A N 1
ATOM 728 C CA . GLN A 1 95 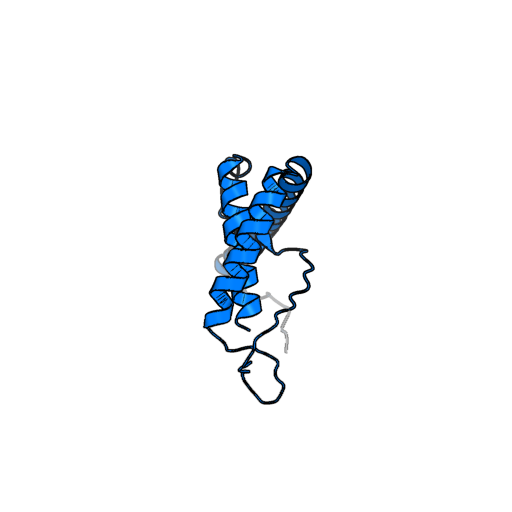? -11.566 2.143 7.419 1.00 95.06 95 GLN A CA 1
ATOM 729 C C . GLN A 1 95 ? -11.348 0.638 7.216 1.00 95.06 95 GLN A C 1
ATOM 731 O O . GLN A 1 95 ? -11.298 -0.115 8.192 1.00 95.06 95 GLN A O 1
ATOM 736 N N . LYS A 1 96 ? -11.171 0.189 5.969 1.00 96.25 96 LYS A N 1
ATOM 737 C CA . LYS A 1 96 ? -10.863 -1.212 5.661 1.00 96.25 96 LYS A CA 1
ATOM 738 C C . LYS A 1 96 ? -9.498 -1.629 6.222 1.00 96.25 96 LYS A C 1
ATOM 740 O O . LYS A 1 96 ? -9.395 -2.712 6.799 1.00 96.25 96 LYS A O 1
ATOM 745 N N . VAL A 1 97 ? -8.492 -0.756 6.146 1.00 95.69 97 VAL A N 1
ATOM 746 C CA . VAL A 1 97 ? -7.176 -0.978 6.773 1.00 95.69 97 VAL A CA 1
ATOM 747 C C . VAL A 1 97 ? -7.294 -1.083 8.296 1.00 95.69 97 VAL A C 1
ATOM 749 O O . VAL A 1 97 ? -6.717 -1.985 8.906 1.00 95.69 97 VAL A O 1
ATOM 752 N N . ILE A 1 98 ? -8.085 -0.210 8.924 1.00 94.56 98 ILE A N 1
ATOM 753 C CA . ILE A 1 98 ? -8.344 -0.255 10.370 1.00 94.56 98 ILE A CA 1
ATOM 754 C C . ILE A 1 98 ? -8.982 -1.592 10.764 1.00 94.56 98 ILE A C 1
ATOM 756 O O . ILE A 1 98 ? -8.576 -2.207 11.753 1.00 94.56 98 ILE A O 1
ATOM 760 N N . LEU A 1 99 ? -9.954 -2.070 9.983 1.00 94.81 99 LEU A N 1
ATOM 761 C CA . LEU A 1 99 ? -10.601 -3.359 10.211 1.00 94.81 99 LEU A CA 1
ATOM 762 C C . LEU A 1 99 ? -9.607 -4.527 10.109 1.00 94.81 99 LEU A C 1
ATOM 764 O O . LEU A 1 99 ? -9.628 -5.420 10.958 1.00 94.81 99 LEU A O 1
ATOM 768 N N . ALA A 1 100 ? -8.712 -4.506 9.118 1.00 95.81 100 ALA A N 1
ATOM 769 C CA . ALA A 1 100 ? -7.652 -5.504 8.977 1.00 95.81 100 ALA A CA 1
ATOM 770 C C . ALA A 1 100 ? -6.707 -5.506 10.193 1.00 95.81 100 ALA A C 1
ATOM 772 O O . ALA A 1 100 ? -6.435 -6.562 10.772 1.00 95.81 100 ALA A O 1
ATOM 773 N N . ALA A 1 101 ? -6.290 -4.322 10.652 1.00 94.88 101 ALA A N 1
ATOM 774 C CA . ALA A 1 101 ? -5.447 -4.182 11.836 1.00 94.88 101 ALA A CA 1
ATOM 775 C C . ALA A 1 101 ? -6.150 -4.691 13.110 1.00 94.88 101 ALA A C 1
ATOM 777 O O . ALA A 1 101 ? -5.553 -5.440 13.889 1.00 94.88 101 ALA A O 1
ATOM 778 N N . LEU A 1 102 ? -7.432 -4.354 13.306 1.00 94.12 102 LEU A N 1
ATOM 779 C CA . LEU A 1 102 ? -8.254 -4.865 14.411 1.00 94.12 102 LEU A CA 1
ATOM 780 C C . LEU A 1 102 ? -8.309 -6.396 14.409 1.00 94.12 102 LEU A C 1
ATOM 782 O O . LEU A 1 102 ? -8.088 -7.019 15.450 1.00 94.12 102 LEU A O 1
ATOM 786 N N . ALA A 1 103 ? -8.555 -7.005 13.246 1.00 94.56 103 ALA A N 1
ATOM 787 C CA . ALA A 1 103 ? -8.604 -8.456 13.097 1.00 94.56 103 ALA A CA 1
ATOM 788 C C . ALA A 1 103 ? -7.253 -9.110 13.435 1.00 94.56 103 ALA A C 1
ATOM 790 O O . ALA A 1 103 ? -7.207 -10.080 14.200 1.00 94.56 103 ALA A O 1
ATOM 791 N N . ARG A 1 104 ? -6.141 -8.546 12.941 1.00 95.00 104 ARG A N 1
ATOM 792 C CA . ARG A 1 104 ? -4.781 -9.022 13.241 1.00 95.00 104 ARG A CA 1
ATOM 793 C C . ARG A 1 104 ? -4.483 -8.985 14.740 1.00 95.00 104 ARG A C 1
ATOM 795 O O . ARG A 1 104 ? -3.989 -9.971 15.294 1.00 95.00 104 ARG A O 1
ATOM 802 N N . HIS A 1 105 ? -4.794 -7.877 15.413 1.00 93.81 105 HIS A N 1
ATOM 803 C CA . HIS A 1 105 ? -4.554 -7.727 16.853 1.00 93.81 105 HIS A CA 1
ATOM 804 C C . HIS A 1 105 ? -5.472 -8.609 17.700 1.00 93.81 105 HIS A C 1
ATOM 806 O O . HIS A 1 105 ? -5.005 -9.216 18.666 1.00 93.81 105 HIS A O 1
ATOM 812 N N . ALA A 1 106 ? -6.743 -8.759 17.319 1.00 93.06 106 ALA A N 1
ATOM 813 C CA . ALA A 1 106 ? -7.660 -9.688 17.976 1.00 93.06 106 ALA A CA 1
ATOM 814 C C . ALA A 1 106 ? -7.150 -11.136 17.887 1.00 93.06 106 ALA A C 1
ATOM 816 O O . ALA A 1 106 ? -7.089 -11.836 18.902 1.00 93.06 106 ALA A O 1
ATOM 817 N N . ALA A 1 107 ? -6.695 -11.562 16.703 1.00 93.19 107 ALA A N 1
ATOM 818 C CA . ALA A 1 107 ? -6.112 -12.884 16.497 1.00 93.19 107 ALA A CA 1
ATOM 819 C C . ALA A 1 107 ? -4.825 -13.086 17.315 1.00 93.19 107 ALA A C 1
ATOM 821 O O . ALA A 1 107 ? -4.651 -14.136 17.938 1.00 93.19 107 ALA A O 1
ATOM 822 N N . LYS A 1 108 ? -3.937 -12.082 17.363 1.00 92.69 108 LYS A N 1
ATOM 823 C CA . LYS A 1 108 ? -2.714 -12.127 18.181 1.00 92.69 108 LYS A CA 1
ATOM 824 C C . LYS A 1 108 ? -3.043 -12.286 19.668 1.00 92.69 108 LYS A C 1
ATOM 826 O O . LYS A 1 108 ? -2.535 -13.205 20.306 1.00 92.69 108 LYS A O 1
ATOM 831 N N . LYS A 1 109 ? -3.955 -11.463 20.197 1.00 91.94 109 LYS A N 1
ATOM 832 C CA . LYS A 1 109 ? -4.385 -11.522 21.602 1.00 91.94 109 LYS A CA 1
ATOM 833 C C . LYS A 1 109 ? -5.007 -12.875 21.954 1.00 91.94 109 LYS A C 1
ATOM 835 O O . LYS A 1 109 ? -4.720 -13.419 23.017 1.00 91.94 109 LYS A O 1
ATOM 840 N N . ALA A 1 110 ? -5.827 -13.444 21.068 1.00 91.62 110 ALA A N 1
ATOM 841 C CA . ALA A 1 110 ? -6.409 -14.770 21.267 1.00 91.62 110 ALA A CA 1
ATOM 842 C C . ALA A 1 110 ? -5.332 -15.861 21.396 1.00 91.62 110 ALA A C 1
ATOM 844 O O . ALA A 1 110 ? -5.380 -16.659 22.332 1.00 91.62 110 ALA A O 1
ATOM 845 N N . ARG A 1 111 ? -4.322 -15.856 20.514 1.00 91.38 111 ARG A N 1
ATOM 846 C CA . ARG A 1 111 ? -3.200 -16.811 20.568 1.00 91.38 111 ARG A CA 1
ATOM 847 C C . ARG A 1 111 ? -2.383 -16.669 21.851 1.00 91.38 111 ARG A C 1
ATOM 849 O O . ARG A 1 111 ? -2.078 -17.676 22.483 1.00 91.38 111 ARG A O 1
ATOM 856 N N . GLU A 1 112 ? -2.073 -15.441 22.263 1.00 90.69 112 GLU A N 1
ATOM 857 C CA . GLU A 1 112 ? -1.319 -15.174 23.497 1.00 90.69 112 GLU A CA 1
ATOM 858 C C . GLU A 1 112 ? -2.081 -15.618 24.754 1.00 90.69 112 GLU A C 1
ATOM 860 O O . GLU A 1 112 ? -1.485 -16.192 25.664 1.00 90.69 112 GLU A O 1
ATOM 865 N N . MET A 1 113 ? -3.401 -15.403 24.811 1.00 86.50 113 MET A N 1
ATOM 866 C CA . MET A 1 113 ? -4.234 -15.880 25.922 1.00 86.50 113 MET A CA 1
ATOM 867 C C . MET A 1 113 ? -4.248 -17.408 26.014 1.00 86.50 113 MET A C 1
ATOM 869 O O . MET A 1 113 ? -4.180 -17.942 27.120 1.00 86.50 113 MET A O 1
ATOM 873 N N . VAL A 1 114 ? -4.314 -18.108 24.876 1.00 85.56 114 VAL A N 1
ATOM 874 C CA . VAL A 1 114 ? -4.215 -19.574 24.842 1.00 85.56 114 VAL A CA 1
ATOM 875 C C . VAL A 1 114 ? -2.841 -20.015 25.339 1.00 85.56 114 VAL A C 1
ATOM 877 O O . VAL A 1 114 ? -2.791 -20.776 26.294 1.00 85.56 114 VAL A O 1
ATOM 880 N N . GLN A 1 115 ? -1.747 -19.471 24.791 1.00 78.56 115 GLN A N 1
ATOM 881 C CA . GLN A 1 115 ? -0.379 -19.827 25.199 1.00 78.56 115 GLN A CA 1
ATOM 882 C C . GLN A 1 115 ? -0.112 -19.579 26.691 1.00 78.56 115 GLN A C 1
ATOM 884 O O . GLN A 1 115 ? 0.460 -20.434 27.360 1.00 78.56 115 GLN A O 1
ATOM 889 N N . ARG A 1 116 ? -0.556 -18.444 27.250 1.00 72.62 116 ARG A N 1
ATOM 890 C CA . ARG A 1 116 ? -0.414 -18.164 28.692 1.00 72.62 116 ARG A CA 1
ATOM 891 C C . ARG A 1 116 ? -1.175 -19.171 29.554 1.00 72.62 116 ARG A C 1
ATOM 893 O O . ARG A 1 116 ? -0.649 -19.598 30.579 1.00 72.62 116 ARG A O 1
ATOM 900 N N . LYS A 1 117 ? -2.380 -19.577 29.133 1.00 67.88 117 LYS A N 1
ATOM 901 C CA . LYS A 1 117 ? -3.133 -20.645 29.807 1.00 67.88 117 LYS A CA 1
ATOM 902 C C . LYS A 1 117 ? -2.413 -21.991 29.720 1.00 67.88 117 LYS A C 1
ATOM 904 O O . LYS A 1 117 ? -2.447 -22.722 30.698 1.00 67.88 117 LYS A O 1
ATOM 909 N N . THR A 1 118 ? -1.728 -22.300 28.619 1.00 58.97 118 THR A N 1
ATOM 910 C CA . THR A 1 118 ? -0.938 -23.538 28.495 1.00 58.97 118 THR A CA 1
ATOM 911 C C . THR A 1 118 ? 0.327 -23.538 29.358 1.00 58.97 118 THR A C 1
ATOM 913 O O . THR A 1 118 ? 0.756 -24.599 29.786 1.00 58.97 118 THR A O 1
ATOM 916 N N . VAL A 1 119 ? 0.932 -22.373 29.627 1.00 58.94 119 VAL A N 1
ATOM 917 C CA . VAL A 1 119 ? 2.165 -22.265 30.438 1.00 58.94 119 VAL A CA 1
ATOM 918 C C . VAL A 1 119 ? 1.880 -22.274 31.948 1.00 58.94 119 VAL A C 1
ATOM 920 O O . VAL A 1 119 ? 2.669 -22.827 32.706 1.00 58.94 119 VAL A O 1
ATOM 923 N N . MET A 1 120 ? 0.757 -21.702 32.402 1.00 56.91 120 MET A N 1
ATOM 924 C CA . MET A 1 120 ? 0.325 -21.774 33.813 1.00 56.91 120 MET A CA 1
ATOM 925 C C . MET A 1 120 ? -0.620 -22.951 34.118 1.00 56.91 120 MET A C 1
ATOM 927 O O . MET A 1 120 ? -0.845 -23.268 35.283 1.00 56.91 120 MET A O 1
ATOM 931 N N . GLY A 1 121 ? -1.175 -23.603 33.095 1.00 53.50 121 GLY A N 1
ATOM 932 C CA . GLY A 1 121 ? -1.982 -24.815 33.213 1.00 53.50 121 GLY A CA 1
ATOM 933 C C . GLY A 1 121 ? -1.093 -26.045 33.114 1.00 53.50 121 GLY A C 1
ATOM 934 O O . GLY A 1 121 ? -0.933 -26.609 32.035 1.00 53.50 121 GLY A O 1
ATOM 935 N N . GLY A 1 122 ? -0.488 -26.436 34.235 1.00 53.88 122 GLY A N 1
ATOM 936 C CA . GLY A 1 122 ? 0.224 -27.704 34.336 1.00 53.88 122 GLY A CA 1
ATOM 937 C C . GLY A 1 122 ? -0.645 -28.884 33.885 1.00 53.88 122 GLY A C 1
ATOM 938 O O . GLY A 1 122 ? -1.835 -28.946 34.189 1.00 53.88 122 GLY A O 1
ATOM 939 N N . GLY A 1 123 ? -0.013 -29.828 33.188 1.00 56.41 123 GLY A N 1
ATOM 940 C CA . GLY A 1 123 ? -0.587 -31.128 32.859 1.00 56.41 123 GLY A CA 1
ATOM 941 C C . GLY A 1 123 ? -0.870 -31.292 31.373 1.00 56.41 123 GLY A C 1
ATOM 942 O O . GLY A 1 123 ? -1.910 -30.872 30.870 1.00 56.41 123 GLY A O 1
ATOM 943 N N . GLY A 1 124 ? 0.035 -31.990 30.681 1.00 56.47 124 GLY A N 1
ATOM 944 C CA . GLY A 1 124 ? -0.341 -32.708 29.468 1.00 56.47 124 GLY A CA 1
ATOM 945 C C . GLY A 1 124 ? -1.598 -33.543 29.728 1.00 56.47 124 GLY A C 1
ATOM 946 O O . GLY A 1 124 ? -1.807 -33.997 30.850 1.00 56.47 124 GLY A O 1
ATOM 947 N N . LEU A 1 125 ? -2.437 -33.676 28.697 1.00 57.00 125 LEU A N 1
ATOM 948 C CA . LEU A 1 125 ? -3.681 -34.454 28.667 1.00 57.00 125 LEU A CA 1
ATOM 949 C C . LEU A 1 125 ? -3.679 -35.616 29.685 1.00 57.00 125 LEU A C 1
ATOM 951 O O . LEU A 1 125 ? -3.100 -36.665 29.390 1.00 57.00 125 LEU A O 1
ATOM 955 N N . PRO A 1 126 ? -4.322 -35.473 30.861 1.00 60.31 126 PRO A N 1
ATOM 956 C CA . PRO A 1 126 ? -4.456 -36.581 31.790 1.00 60.31 126 PRO A CA 1
ATOM 957 C C . PRO A 1 126 ? -5.391 -37.605 31.142 1.00 60.31 126 PRO A C 1
ATOM 959 O O . PRO A 1 126 ? -6.586 -37.357 30.993 1.00 60.31 126 PRO A O 1
ATOM 962 N N . GLY A 1 127 ? -4.834 -38.736 30.706 1.00 60.81 127 GLY A N 1
ATOM 963 C CA . GLY A 1 127 ? -5.610 -39.934 30.379 1.00 60.81 127 GLY A CA 1
ATOM 964 C C . GLY A 1 127 ? -6.023 -40.151 28.920 1.00 60.81 127 GLY A C 1
ATOM 965 O O . GLY A 1 127 ? -7.028 -40.818 28.698 1.00 60.81 127 GLY A O 1
ATOM 966 N N . LYS A 1 128 ? -5.295 -39.636 27.915 1.00 58.34 128 LYS A N 1
ATOM 967 C CA . LYS A 1 128 ? -5.547 -40.019 26.501 1.00 58.34 128 LYS A CA 1
ATOM 968 C C . LYS A 1 128 ? -4.376 -40.618 25.717 1.00 58.34 128 LYS A C 1
ATOM 970 O O . LYS A 1 128 ? -4.566 -40.945 24.551 1.00 58.34 128 LYS A O 1
ATOM 975 N N . LEU A 1 129 ? -3.220 -40.830 26.345 1.00 52.09 129 LEU A N 1
ATOM 976 C CA . LEU A 1 129 ? -2.250 -41.820 25.870 1.00 52.09 129 LEU A CA 1
ATOM 977 C C . LEU A 1 129 ? -2.175 -42.945 26.901 1.00 52.09 129 LEU A C 1
ATOM 979 O O . LEU A 1 129 ? -1.502 -42.829 27.923 1.00 52.09 129 LEU A O 1
ATOM 983 N N . SER A 1 130 ? -2.927 -44.003 26.637 1.00 57.34 130 SER A N 1
ATOM 984 C CA . SER A 1 130 ? -2.621 -45.344 27.118 1.00 57.34 130 SER A CA 1
ATOM 985 C C . SER A 1 130 ? -2.199 -46.112 25.870 1.00 57.34 130 SER A C 1
ATOM 987 O O . SER A 1 130 ? -3.019 -46.190 24.962 1.00 57.34 130 SER A O 1
ATOM 989 N N . ASP A 1 131 ? -0.920 -46.505 25.856 1.00 55.06 131 ASP A N 1
ATOM 990 C CA . ASP A 1 131 ? -0.151 -47.284 24.858 1.00 55.06 131 ASP A CA 1
ATOM 991 C C . ASP A 1 131 ? -0.707 -47.359 23.418 1.00 55.06 131 ASP A C 1
ATOM 993 O O . ASP A 1 131 ? -1.704 -48.079 23.179 1.00 55.06 131 ASP A O 1
#

Sequence (131 aa):
GTHLQGFRMGLTRTLKKYADASGLLDKLKFEISGDDFREGLTAIISVKVAEPQFEGQTKTKLGNREVVSPVSQAVAEMLESYLEENPNDAKIIVQKVILAALARHAAKKAREMVQRKTVMGGGGLPGKLSD

Radius of gyration: 21.27 Å; chains: 1; bounding box: 33×61×55 Å

Foldseek 3Di:
DLLVLLLLLLQLVQLVVVLVVVCVCVPPPDDQDSVLLCVPDDDDGDDDDPDWDADDPVRPGTDPNVNNNVSSVVSNVVVNVVCVVCVVVSVVSSVSSVVSRVVVVVVVVVVVVVVVCVVPVDDDPPPDDDD

InterPro domains:
  IPR000565 DNA topoisomerase, type IIA, subunit B [PR01159] (34-50)
  IPR000565 DNA topoisomerase, type IIA, subunit B [PR01159] (82-96)
  IPR000565 DNA topoisomerase, type IIA, subunit B [PR01159] (96-116)
  IPR013506 DNA topoisomerase, type IIA, subunit B, domain 2 [PF00204] (1-112)
  IPR014721 Small ribosomal subunit protein uS5 domain 2-type fold, subgroup [G3DSA:3.30.230.10] (1-120)
  IPR020568 Ribosomal protein uS5 domain 2-type superfamily [SSF54211] (1-113)